Protein AF-A0A1A9QEV3-F1 (afdb_monomer_lite)

Radius of gyration: 28.91 Å; chains: 1; bounding box: 73×50×58 Å

Secondary structure (DSSP, 8-state):
-------------------SS--------S------------------EEGGGGS-TTEEE--SSSSTHHHHHHHHHHHHHHTSSS-GGGT-GGG--TTHHHHTT-SSPPHHHHHHHHHHHHSEES-TT-HHHHHHHHHSEEE-

pLDDT: mean 75.65, std 21.83, range [35.12, 95.44]

Organism: NCBI:txid432608

Foldseek 3Di:
DDDDDDDDDDPDDDDDDDDDDDDDDPDDDDDPDDDDPDDDDDPPQQPWDQLQVLLDDFKHFDDPPDPCQVVLLVLLLVVLVVCVPHAPVVVPVLRGDPCNVVQSVDSGRDPVLQVSLVVLRRDTDRDCPPVSSVSSSRRGIDGD

Structure (mmCIF, N/CA/C/O backbone):
data_AF-A0A1A9QEV3-F1
#
_entry.id   AF-A0A1A9QEV3-F1
#
loop_
_atom_site.group_PDB
_atom_site.id
_atom_site.type_symbol
_atom_site.label_atom_id
_atom_site.label_alt_id
_atom_site.label_comp_id
_atom_site.label_asym_id
_atom_site.label_entity_id
_atom_site.label_seq_id
_atom_site.pdbx_PDB_ins_code
_atom_site.Cartn_x
_atom_site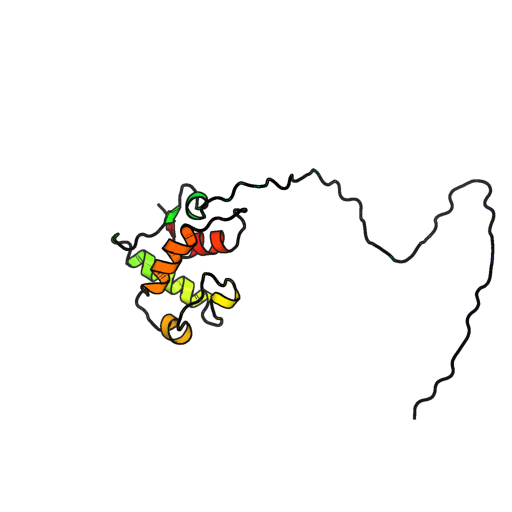.Cartn_y
_atom_site.Cartn_z
_atom_site.occupancy
_atom_site.B_iso_or_equiv
_atom_site.auth_seq_id
_atom_site.auth_comp_id
_atom_site.auth_asym_id
_atom_site.auth_atom_id
_atom_site.pdbx_PDB_model_num
ATOM 1 N N . MET A 1 1 ? 46.263 -36.577 15.066 1.00 36.97 1 MET A N 1
ATOM 2 C CA . MET A 1 1 ? 47.667 -36.406 14.640 1.00 36.97 1 MET A CA 1
ATOM 3 C C . MET A 1 1 ? 47.659 -36.172 13.143 1.00 36.97 1 MET A C 1
ATOM 5 O O . MET A 1 1 ? 47.162 -37.014 12.409 1.00 36.97 1 MET A O 1
ATOM 9 N N . VAL A 1 2 ? 48.062 -34.973 12.731 1.00 40.09 2 VAL A N 1
ATOM 10 C CA . VAL A 1 2 ? 48.101 -34.533 11.331 1.00 40.09 2 VAL A CA 1
ATOM 11 C C . VAL A 1 2 ? 49.323 -35.162 10.673 1.00 40.09 2 VAL A C 1
ATOM 13 O O . VAL A 1 2 ? 50.414 -35.064 11.225 1.00 40.09 2 VAL A O 1
ATOM 16 N N . ASN A 1 3 ? 49.141 -35.786 9.511 1.00 37.59 3 ASN A N 1
ATOM 17 C CA . ASN A 1 3 ? 50.240 -36.265 8.684 1.00 37.59 3 ASN A CA 1
ATOM 18 C C . ASN A 1 3 ? 50.084 -35.670 7.280 1.00 37.59 3 ASN A C 1
ATOM 20 O O . ASN A 1 3 ? 49.097 -35.936 6.598 1.00 37.59 3 ASN A O 1
ATOM 24 N N . ILE A 1 4 ? 51.040 -34.836 6.881 1.00 47.75 4 ILE A N 1
ATOM 25 C CA . ILE A 1 4 ? 51.219 -34.348 5.509 1.00 47.75 4 ILE A CA 1
ATOM 26 C C . ILE A 1 4 ? 52.476 -35.042 4.979 1.00 47.75 4 ILE A C 1
ATOM 28 O O . ILE A 1 4 ? 53.462 -35.138 5.712 1.00 47.75 4 ILE A O 1
ATOM 32 N N . PRO A 1 5 ? 52.504 -35.436 3.699 1.00 49.75 5 PRO A N 1
ATOM 33 C CA . PRO A 1 5 ? 53.653 -35.016 2.910 1.00 49.75 5 PRO A CA 1
ATOM 34 C C . PRO A 1 5 ? 53.258 -34.431 1.555 1.00 49.75 5 PRO A C 1
ATOM 36 O O . PRO A 1 5 ? 52.276 -34.798 0.916 1.00 49.75 5 PRO A O 1
ATOM 39 N N . ALA A 1 6 ? 54.068 -33.458 1.164 1.00 46.12 6 ALA A N 1
ATOM 40 C CA . ALA A 1 6 ? 53.924 -32.615 -0.000 1.00 46.12 6 ALA A CA 1
ATOM 41 C C . ALA A 1 6 ? 54.501 -33.253 -1.281 1.00 46.12 6 ALA A C 1
ATOM 43 O O . ALA A 1 6 ? 55.306 -34.177 -1.211 1.00 46.12 6 ALA A O 1
ATOM 44 N N . LYS A 1 7 ? 54.211 -32.572 -2.402 1.00 39.94 7 LYS A N 1
ATOM 45 C CA . LYS A 1 7 ? 54.987 -32.470 -3.658 1.00 39.94 7 LYS A CA 1
ATOM 46 C C . LYS A 1 7 ? 54.864 -33.611 -4.677 1.00 39.94 7 LYS A C 1
ATOM 48 O O . LYS A 1 7 ? 55.398 -34.689 -4.479 1.00 39.94 7 LYS A O 1
ATOM 53 N N . ALA A 1 8 ? 54.367 -33.254 -5.865 1.00 44.50 8 ALA A N 1
ATOM 54 C CA . ALA A 1 8 ? 55.191 -33.254 -7.079 1.00 44.50 8 ALA A CA 1
ATOM 55 C C . ALA A 1 8 ? 54.532 -32.409 -8.188 1.00 44.50 8 ALA A C 1
ATOM 57 O O . ALA A 1 8 ? 53.448 -32.720 -8.672 1.00 44.50 8 ALA A O 1
ATOM 58 N N . LEU A 1 9 ? 55.212 -31.326 -8.574 1.00 52.66 9 LEU A N 1
ATOM 59 C CA . LEU A 1 9 ? 55.048 -30.644 -9.856 1.00 52.66 9 LEU A CA 1
ATOM 60 C C . LEU A 1 9 ? 55.726 -31.504 -10.929 1.00 52.66 9 LEU A C 1
ATOM 62 O O . LEU A 1 9 ? 56.902 -31.829 -10.783 1.00 52.66 9 LEU A O 1
ATOM 66 N N . ALA A 1 10 ? 55.026 -31.796 -12.020 1.00 48.19 10 ALA A N 1
ATOM 67 C CA . ALA A 1 10 ? 55.640 -32.260 -13.257 1.00 48.19 10 ALA A CA 1
ATOM 68 C C . ALA A 1 10 ? 55.101 -31.403 -14.406 1.00 48.19 10 ALA A C 1
ATOM 70 O O . ALA A 1 10 ? 54.002 -31.617 -14.908 1.00 48.19 10 ALA A O 1
ATOM 71 N N . ILE A 1 11 ? 55.880 -30.390 -14.787 1.00 52.47 11 ILE A N 1
ATOM 72 C CA . ILE A 1 11 ? 55.700 -29.649 -16.036 1.00 52.47 11 ILE A CA 1
ATOM 73 C C . ILE A 1 11 ? 56.394 -30.495 -17.107 1.00 52.47 11 ILE A C 1
ATOM 75 O O . ILE A 1 11 ? 57.599 -30.383 -17.317 1.00 52.47 11 ILE A O 1
ATOM 79 N N . GLY A 1 12 ? 55.648 -31.423 -17.703 1.00 42.62 12 GLY A N 1
ATOM 80 C CA . GLY A 1 12 ? 56.095 -32.219 -18.842 1.00 42.62 12 GLY A CA 1
ATOM 81 C C . GLY A 1 12 ? 55.730 -31.505 -20.137 1.00 42.62 12 GLY A C 1
ATOM 82 O O . GLY A 1 12 ? 54.554 -31.405 -20.476 1.00 42.62 12 GLY A O 1
ATOM 83 N N . GLY A 1 13 ? 56.734 -30.976 -20.835 1.00 44.81 13 GLY A N 1
ATOM 84 C CA . GLY A 1 13 ? 56.576 -30.384 -22.158 1.00 44.81 13 GLY A CA 1
ATOM 85 C C . GLY A 1 13 ? 56.309 -31.444 -23.228 1.00 44.81 13 GLY A C 1
ATOM 86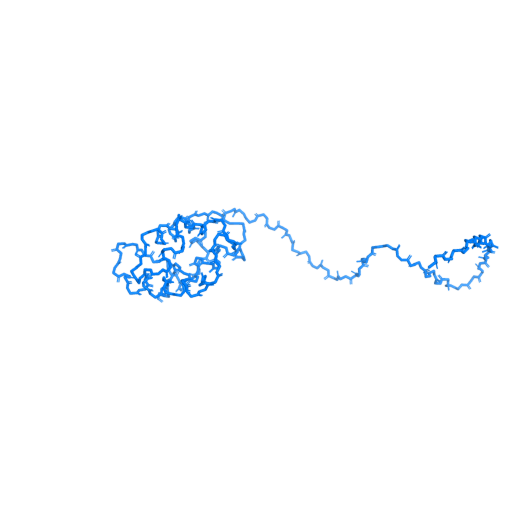 O O . GLY A 1 13 ? 56.971 -32.477 -23.272 1.00 44.81 13 GLY A O 1
ATOM 87 N N . GLY A 1 14 ? 55.365 -31.151 -24.118 1.00 38.56 14 GLY A N 1
ATOM 88 C CA . GLY A 1 14 ? 55.135 -31.880 -25.359 1.00 38.56 14 GLY A CA 1
ATOM 89 C C . GLY A 1 14 ? 54.541 -30.923 -26.384 1.00 38.56 14 GLY A C 1
ATOM 90 O O . GLY A 1 14 ? 53.374 -30.558 -26.288 1.00 38.56 14 GLY A O 1
ATOM 91 N N . VAL A 1 15 ? 55.357 -30.465 -27.333 1.00 47.59 15 VAL A N 1
ATOM 92 C CA . VAL A 1 15 ? 54.889 -29.680 -28.481 1.00 47.59 15 VAL A CA 1
ATOM 93 C C . VAL A 1 15 ? 54.444 -30.680 -29.544 1.00 47.59 15 VAL A C 1
ATOM 95 O O . VAL A 1 15 ? 55.277 -31.389 -30.101 1.00 47.59 15 VAL A O 1
ATOM 98 N N . ALA A 1 16 ? 53.141 -30.766 -29.806 1.00 54.31 16 ALA A N 1
ATOM 99 C CA . ALA A 1 16 ? 52.602 -31.543 -30.917 1.00 54.31 16 ALA A CA 1
ATOM 100 C C . ALA A 1 16 ? 52.375 -30.610 -32.115 1.00 54.31 16 ALA A C 1
ATOM 102 O O . ALA A 1 16 ? 51.549 -29.700 -32.056 1.00 54.31 16 ALA A O 1
ATOM 103 N N . THR A 1 17 ? 53.123 -30.813 -33.198 1.00 51.06 17 THR A N 1
ATOM 104 C CA . THR A 1 17 ? 52.855 -30.193 -34.499 1.00 51.06 17 THR A CA 1
ATOM 105 C C . THR A 1 17 ? 51.740 -30.976 -35.192 1.00 51.06 17 THR A C 1
ATOM 107 O O . THR A 1 17 ? 51.852 -32.187 -35.368 1.00 51.06 17 THR A O 1
ATOM 110 N N . VAL A 1 18 ? 50.653 -30.307 -35.588 1.00 46.84 18 VAL A N 1
ATOM 111 C CA . VAL A 1 18 ? 49.587 -30.946 -36.376 1.00 46.84 18 VAL A CA 1
ATOM 112 C C . VAL A 1 18 ? 49.643 -30.489 -37.827 1.00 46.84 18 VAL A C 1
ATOM 114 O O . VAL A 1 18 ? 49.520 -29.306 -38.140 1.00 46.84 18 VAL A O 1
ATOM 117 N N . ALA A 1 19 ? 49.837 -31.453 -38.722 1.00 45.25 19 ALA A N 1
ATOM 118 C CA . ALA A 1 19 ? 49.556 -31.318 -40.139 1.00 45.25 19 ALA A CA 1
ATOM 119 C C . ALA A 1 19 ? 48.109 -31.774 -40.367 1.00 45.25 19 ALA A C 1
ATOM 121 O O . ALA A 1 19 ? 47.793 -32.922 -40.087 1.00 45.25 19 ALA A O 1
ATOM 122 N N . GLY A 1 20 ? 47.256 -30.876 -40.868 1.00 39.50 20 GLY A N 1
ATOM 123 C CA . GLY A 1 20 ? 45.955 -31.203 -41.461 1.00 39.50 20 GLY A CA 1
ATOM 124 C C . GLY A 1 20 ? 44.883 -31.758 -40.510 1.00 39.50 20 GLY A C 1
ATOM 125 O O . GLY A 1 20 ? 44.919 -32.914 -40.115 1.00 39.50 20 GLY A O 1
ATOM 126 N N . GLY A 1 21 ? 43.846 -30.956 -40.252 1.00 37.72 21 GLY A N 1
ATOM 127 C CA . GLY A 1 21 ? 42.581 -31.429 -39.676 1.00 37.72 21 GLY A CA 1
ATOM 128 C C . GLY A 1 21 ? 42.430 -31.191 -38.172 1.00 37.72 21 GLY A C 1
ATOM 129 O O . GLY A 1 21 ? 42.860 -31.995 -37.360 1.00 37.72 21 GLY A O 1
ATOM 130 N N . GLY A 1 22 ? 41.776 -30.074 -37.834 1.00 41.00 22 GLY A N 1
ATOM 131 C CA . GLY A 1 22 ? 41.026 -29.816 -36.596 1.00 41.00 22 GLY A CA 1
ATOM 132 C C . GLY A 1 22 ? 41.592 -30.329 -35.268 1.00 41.00 22 GLY A C 1
ATOM 133 O O . GLY A 1 22 ? 41.223 -31.403 -34.808 1.00 41.00 22 GLY A O 1
ATOM 134 N N . ILE A 1 23 ? 42.358 -29.488 -34.571 1.00 40.66 23 ILE A N 1
ATOM 135 C CA . ILE A 1 23 ? 42.642 -29.659 -33.141 1.00 40.66 23 ILE A CA 1
ATOM 136 C C . ILE A 1 23 ? 41.564 -28.970 -32.295 1.00 40.66 23 ILE A C 1
ATOM 138 O O . ILE A 1 23 ? 41.438 -27.747 -32.295 1.00 40.66 23 ILE A O 1
ATOM 142 N N . THR A 1 24 ? 40.786 -29.754 -31.549 1.00 38.59 24 THR A N 1
ATOM 143 C CA . THR A 1 24 ? 39.959 -29.257 -30.442 1.00 38.59 24 THR A CA 1
ATOM 144 C C . THR A 1 24 ? 40.848 -29.012 -29.226 1.00 38.59 24 THR A C 1
ATOM 146 O O . THR A 1 24 ? 41.286 -29.963 -28.579 1.00 38.59 24 THR A O 1
ATOM 149 N N . TYR A 1 25 ? 41.098 -27.750 -28.880 1.00 41.97 25 TYR A N 1
ATOM 150 C CA . TYR A 1 25 ? 41.625 -27.412 -27.559 1.00 41.97 25 TYR A CA 1
ATOM 151 C C . TYR A 1 25 ? 40.475 -27.394 -26.547 1.00 41.97 25 TYR A C 1
ATOM 153 O O . TYR A 1 25 ? 39.607 -26.525 -26.597 1.00 41.97 25 TYR A O 1
ATOM 161 N N . LEU A 1 26 ? 40.483 -28.341 -25.606 1.00 47.94 26 LEU A N 1
ATOM 162 C CA . LEU A 1 26 ? 39.735 -28.218 -24.355 1.00 47.94 26 LEU A CA 1
ATOM 163 C C . LEU A 1 26 ? 40.502 -27.260 -23.436 1.00 47.94 26 LEU A C 1
ATOM 165 O O . LEU A 1 26 ? 41.434 -27.664 -22.744 1.00 47.94 26 LEU A O 1
ATOM 169 N N . VAL A 1 27 ? 40.111 -25.984 -23.438 1.00 42.38 27 VAL A N 1
ATOM 170 C CA . VAL A 1 27 ? 40.502 -25.025 -22.396 1.00 42.38 27 VAL A CA 1
ATOM 171 C C . VAL A 1 27 ? 39.410 -25.017 -21.332 1.00 42.38 27 VAL A C 1
ATOM 173 O O . VAL A 1 27 ? 38.273 -24.625 -21.586 1.00 42.38 27 VAL A O 1
ATOM 176 N N . ILE A 1 28 ? 39.769 -25.479 -20.136 1.00 47.09 28 ILE A N 1
ATOM 177 C CA . ILE A 1 28 ? 38.935 -25.437 -18.936 1.00 47.09 28 ILE A CA 1
ATOM 178 C C . ILE A 1 28 ? 39.184 -24.099 -18.221 1.00 47.09 28 ILE A C 1
ATOM 180 O O . ILE A 1 28 ? 40.327 -23.736 -17.952 1.00 47.09 28 ILE A O 1
ATOM 184 N N . SER A 1 29 ? 38.082 -23.423 -17.882 1.00 46.34 29 SER A N 1
ATOM 185 C CA . SER A 1 29 ? 37.939 -22.311 -16.926 1.00 46.34 29 SER A CA 1
ATOM 186 C C . SER A 1 29 ? 38.591 -20.962 -17.253 1.00 46.34 29 SER A C 1
ATOM 188 O O . SER A 1 29 ? 39.668 -20.629 -16.768 1.00 46.34 29 SER A O 1
ATOM 190 N N . ASN A 1 30 ? 37.825 -20.096 -17.920 1.00 49.00 30 ASN A N 1
ATOM 191 C CA . ASN A 1 30 ? 37.314 -18.862 -17.306 1.00 49.00 30 ASN A CA 1
ATOM 192 C C . ASN A 1 30 ? 36.296 -18.185 -18.240 1.00 49.00 30 ASN A C 1
ATOM 194 O O . ASN A 1 30 ? 36.575 -18.016 -19.420 1.00 49.00 30 ASN A O 1
ATOM 198 N N . LYS A 1 31 ? 35.175 -17.725 -17.662 1.00 41.41 31 LYS A N 1
ATOM 199 C CA . LYS A 1 31 ? 34.069 -16.960 -18.283 1.00 41.41 31 LYS A CA 1
ATOM 200 C C . LYS A 1 31 ? 33.139 -17.780 -19.187 1.00 41.41 31 LYS A C 1
ATOM 202 O O . LYS A 1 31 ? 33.460 -18.172 -20.299 1.00 41.41 31 LYS A O 1
ATOM 207 N N . GLN A 1 32 ? 31.943 -18.018 -18.666 1.00 35.12 32 GLN A N 1
ATOM 208 C CA . GLN A 1 32 ? 30.839 -18.659 -19.362 1.00 35.12 32 GLN A CA 1
ATOM 209 C C . GLN A 1 32 ? 30.113 -17.610 -20.222 1.00 35.12 32 GLN A C 1
ATOM 211 O O . GLN A 1 32 ? 29.067 -17.107 -19.831 1.00 35.12 32 GLN A O 1
ATOM 216 N N . ASP A 1 33 ? 30.670 -17.271 -21.386 1.00 38.50 33 ASP A N 1
ATOM 217 C CA . ASP A 1 33 ? 29.920 -16.598 -22.452 1.00 38.50 33 ASP A CA 1
ATOM 218 C C . ASP A 1 33 ? 29.317 -17.674 -23.365 1.00 38.50 33 ASP A C 1
ATOM 220 O O . ASP A 1 33 ? 30.001 -18.317 -24.159 1.00 38.50 33 ASP A O 1
ATOM 224 N N . THR A 1 34 ? 28.015 -17.914 -23.204 1.00 35.69 34 THR A N 1
ATOM 225 C CA . THR A 1 34 ? 27.220 -18.798 -24.076 1.00 35.69 34 THR A CA 1
ATOM 226 C C . THR A 1 34 ? 26.518 -17.932 -25.133 1.00 35.69 34 THR A C 1
ATOM 228 O O . THR A 1 34 ? 25.979 -16.880 -24.778 1.00 35.69 34 THR A O 1
ATOM 231 N N . PRO A 1 35 ? 26.467 -18.331 -26.419 1.00 45.38 35 PRO A N 1
ATOM 232 C CA . PRO A 1 35 ? 25.915 -17.505 -27.487 1.00 45.38 35 PRO A CA 1
ATOM 233 C C . PRO A 1 35 ? 24.386 -17.517 -27.423 1.00 45.38 35 PRO A C 1
ATOM 235 O O . PRO A 1 35 ? 23.731 -18.450 -27.883 1.00 45.38 35 PRO A O 1
ATOM 238 N N . THR A 1 36 ? 23.799 -16.463 -26.861 1.00 37.84 36 THR A N 1
ATOM 239 C CA . THR A 1 36 ? 22.356 -16.222 -26.954 1.00 37.84 36 THR A CA 1
ATOM 240 C C . THR A 1 36 ? 22.121 -15.091 -27.939 1.00 37.84 36 THR A C 1
ATOM 242 O O . THR A 1 36 ? 22.655 -13.997 -27.791 1.00 37.84 36 THR A O 1
ATOM 245 N N . LYS A 1 37 ? 21.307 -15.373 -28.951 1.00 51.47 37 LYS A N 1
ATOM 246 C CA . LYS A 1 37 ? 20.750 -14.437 -29.926 1.00 51.47 37 LYS A CA 1
ATOM 247 C C . LYS A 1 37 ? 20.031 -13.287 -29.196 1.00 51.47 37 LYS A C 1
ATOM 249 O O . LYS A 1 37 ? 18.832 -13.372 -28.955 1.00 51.47 37 LYS A O 1
ATOM 254 N N . GLN A 1 38 ? 20.748 -12.239 -28.797 1.00 42.16 38 GLN A N 1
ATOM 255 C CA . GLN A 1 38 ? 20.161 -11.085 -28.115 1.00 42.16 38 GLN A CA 1
ATOM 256 C C . GLN A 1 38 ? 19.890 -9.972 -29.120 1.00 42.16 38 GLN A C 1
ATOM 258 O O . GLN A 1 38 ? 20.742 -9.163 -29.474 1.00 42.16 38 GLN A O 1
ATOM 263 N N . ILE A 1 39 ? 18.642 -9.972 -29.574 1.00 49.50 39 ILE A N 1
ATOM 264 C CA . ILE A 1 39 ? 17.922 -8.773 -29.984 1.00 49.50 39 ILE A CA 1
ATOM 265 C C . ILE A 1 39 ? 18.098 -7.756 -28.847 1.00 49.50 39 ILE A C 1
ATOM 267 O O . ILE A 1 39 ? 17.811 -8.068 -27.693 1.00 49.50 39 ILE A O 1
ATOM 271 N N . THR A 1 40 ? 18.610 -6.570 -29.152 1.00 51.06 40 THR A N 1
ATOM 272 C CA . THR A 1 40 ? 18.766 -5.468 -28.198 1.00 51.06 40 THR A CA 1
ATOM 273 C C . THR A 1 40 ? 17.462 -5.200 -27.441 1.00 51.06 40 THR A C 1
ATOM 275 O O . THR A 1 40 ? 16.431 -4.975 -28.076 1.00 51.06 40 THR A O 1
ATOM 278 N N . PRO A 1 41 ? 17.494 -5.009 -26.114 1.00 45.91 41 PRO A N 1
ATOM 279 C CA . PRO A 1 41 ? 16.715 -3.957 -25.520 1.00 45.91 41 PRO A CA 1
ATOM 280 C C . PRO A 1 41 ? 17.699 -2.831 -25.261 1.00 45.91 41 PRO A C 1
ATOM 282 O O . PRO A 1 41 ? 18.522 -2.865 -24.351 1.00 45.91 41 PRO A O 1
ATOM 285 N N . ILE A 1 42 ? 17.607 -1.826 -26.124 1.00 48.59 42 ILE A N 1
ATOM 286 C CA . ILE A 1 42 ? 17.941 -0.446 -25.801 1.00 48.59 42 ILE A CA 1
ATOM 287 C C . ILE A 1 42 ? 17.603 -0.270 -24.319 1.00 48.59 42 ILE A C 1
ATOM 289 O O . ILE A 1 42 ? 16.444 -0.477 -23.940 1.00 48.59 42 ILE A O 1
ATOM 293 N N . THR A 1 43 ? 18.574 0.094 -23.485 1.00 46.22 43 THR A N 1
ATOM 294 C CA . THR A 1 43 ? 18.280 0.796 -22.242 1.00 46.22 43 THR A CA 1
ATOM 295 C C . THR A 1 43 ? 17.542 2.046 -22.701 1.00 46.22 43 THR A C 1
ATOM 297 O O . THR A 1 43 ? 18.149 3.075 -22.990 1.00 46.22 43 THR A O 1
ATOM 300 N N . LYS A 1 44 ? 16.224 1.948 -22.925 1.00 50.03 44 LYS A N 1
ATOM 301 C CA . LYS A 1 44 ? 15.389 3.126 -23.007 1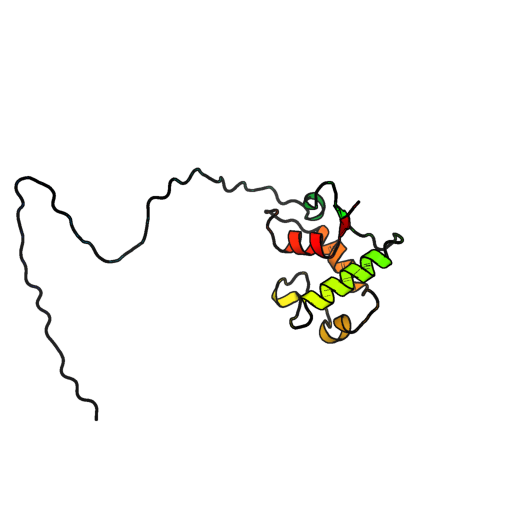.00 50.03 44 LYS A CA 1
ATOM 302 C C . LYS A 1 44 ? 15.622 3.739 -21.647 1.00 50.03 44 LYS A C 1
ATOM 304 O O . LYS A 1 44 ? 15.124 3.236 -20.648 1.00 50.03 44 LYS A O 1
ATOM 309 N N . LEU A 1 45 ? 16.431 4.788 -21.633 1.00 49.50 45 LEU A N 1
ATOM 310 C CA . LEU A 1 45 ? 16.416 5.793 -20.601 1.00 49.50 45 LEU A CA 1
ATOM 311 C C . LEU A 1 45 ? 15.003 6.378 -20.663 1.00 49.50 45 LEU A C 1
ATOM 313 O O . LEU A 1 45 ? 14.721 7.361 -21.349 1.00 49.50 45 LEU A O 1
ATOM 317 N N . THR A 1 46 ? 14.054 5.650 -20.085 1.00 58.31 46 THR A N 1
ATOM 318 C CA . THR A 1 46 ? 12.668 6.044 -19.977 1.00 58.31 46 THR A CA 1
ATOM 319 C C . THR A 1 46 ? 12.688 7.168 -18.973 1.00 58.31 46 THR A C 1
ATOM 321 O O . THR A 1 46 ? 12.759 6.940 -17.771 1.00 58.31 46 THR A O 1
ATOM 324 N N . LYS A 1 47 ? 12.698 8.395 -19.508 1.00 75.31 47 LYS A N 1
ATOM 325 C CA . LYS A 1 47 ? 12.457 9.644 -18.786 1.00 75.31 47 LYS A CA 1
ATOM 326 C C . LYS A 1 47 ? 11.583 9.357 -17.572 1.00 75.31 47 LYS A C 1
ATOM 328 O O . LYS A 1 47 ? 10.472 8.860 -17.759 1.00 75.31 47 LYS A O 1
ATOM 333 N N . ALA A 1 48 ? 12.107 9.636 -16.382 1.00 83.50 48 ALA A N 1
ATOM 334 C CA . ALA A 1 48 ? 11.455 9.289 -15.133 1.00 83.50 48 ALA A CA 1
ATOM 335 C C . ALA A 1 48 ? 9.984 9.750 -15.156 1.00 83.50 48 ALA A C 1
ATOM 337 O O . ALA A 1 48 ? 9.684 10.897 -15.507 1.00 83.50 48 ALA A O 1
ATOM 338 N N . LYS A 1 49 ? 9.060 8.829 -14.869 1.00 88.31 49 LYS A N 1
ATOM 339 C CA . LYS A 1 49 ? 7.610 9.072 -14.873 1.00 88.31 49 LYS A CA 1
ATOM 340 C C . LYS A 1 49 ? 7.073 8.933 -13.464 1.00 88.31 49 LYS A C 1
ATOM 342 O O . LYS A 1 49 ? 7.498 8.047 -12.730 1.00 88.31 49 LYS A O 1
ATOM 347 N N . LYS A 1 50 ? 6.070 9.739 -13.121 1.00 92.19 50 LYS A N 1
ATOM 348 C CA . LYS A 1 50 ? 5.345 9.568 -11.861 1.00 92.19 50 LYS A CA 1
ATOM 349 C C . LYS A 1 50 ? 4.644 8.212 -11.822 1.00 92.19 50 LYS A C 1
ATOM 351 O O . LYS A 1 50 ? 3.999 7.836 -12.805 1.00 92.19 50 LYS A O 1
ATOM 356 N N . ILE A 1 51 ? 4.688 7.529 -10.679 1.00 91.56 51 ILE A N 1
ATOM 357 C CA . ILE A 1 51 ? 4.019 6.230 -10.495 1.00 91.56 51 ILE A CA 1
ATOM 358 C C . ILE A 1 51 ? 2.520 6.323 -10.802 1.00 91.56 51 ILE A C 1
ATOM 360 O O . ILE A 1 51 ? 1.969 5.437 -11.456 1.00 91.56 51 ILE A O 1
ATOM 364 N N . LYS A 1 52 ? 1.856 7.420 -10.416 1.00 91.50 52 LYS A N 1
ATOM 365 C CA . LYS A 1 52 ? 0.429 7.638 -10.708 1.00 91.50 52 LYS A CA 1
ATOM 366 C C . LYS A 1 52 ? 0.081 7.610 -12.200 1.00 91.50 52 LYS A C 1
ATOM 368 O O . LYS A 1 52 ? -1.026 7.221 -12.559 1.00 91.50 52 LYS A O 1
ATOM 373 N N . SER A 1 53 ? 1.030 7.944 -13.073 1.00 89.81 53 SER A N 1
ATOM 374 C CA . SER A 1 53 ? 0.854 7.871 -14.528 1.00 89.81 53 SER A CA 1
ATOM 375 C C . SER A 1 53 ? 0.976 6.444 -15.083 1.00 89.81 53 SER A C 1
ATOM 377 O O . SER A 1 53 ? 0.720 6.228 -16.264 1.00 89.81 53 SER A O 1
ATOM 379 N N . LEU A 1 54 ? 1.373 5.470 -14.256 1.00 90.19 54 LEU A N 1
ATOM 380 C CA . LEU A 1 54 ? 1.633 4.076 -14.639 1.00 90.19 54 LEU A CA 1
ATOM 381 C C . LEU A 1 54 ? 0.566 3.091 -14.130 1.00 90.19 54 LEU A C 1
ATOM 383 O O . LEU A 1 54 ? 0.719 1.880 -14.298 1.00 90.19 54 LEU A O 1
ATOM 387 N N . LEU A 1 55 ? -0.509 3.576 -13.499 1.00 88.00 55 LEU A N 1
ATOM 388 C CA . LEU A 1 55 ? -1.522 2.737 -12.841 1.00 88.00 55 LEU A CA 1
ATOM 389 C C . LEU A 1 55 ? -2.415 1.956 -13.819 1.00 88.00 55 LEU A C 1
ATOM 391 O O . LEU A 1 55 ? -2.959 0.918 -13.446 1.00 88.00 55 LEU A O 1
ATOM 395 N N . GLY A 1 56 ? -2.469 2.378 -15.084 1.00 82.88 56 GLY A N 1
ATOM 396 C CA . GLY A 1 56 ? -3.299 1.773 -16.127 1.00 82.88 56 GLY A CA 1
ATOM 397 C C . GLY A 1 56 ? -4.718 2.349 -16.157 1.00 82.88 56 GLY A C 1
ATOM 398 O O . GLY A 1 56 ? -5.182 2.941 -15.190 1.00 82.88 56 GLY A O 1
ATOM 399 N N . ALA A 1 57 ? -5.419 2.179 -17.280 1.00 84.12 57 ALA A N 1
ATOM 400 C CA . ALA A 1 57 ? -6.687 2.871 -17.547 1.00 84.12 57 ALA A CA 1
ATOM 401 C C . ALA A 1 57 ? -7.868 2.449 -16.650 1.00 84.12 57 ALA A C 1
ATOM 403 O O . ALA A 1 57 ? -8.843 3.181 -16.560 1.00 84.12 57 ALA A O 1
ATOM 404 N N . ARG A 1 58 ? -7.800 1.275 -16.006 1.00 86.44 58 ARG A N 1
ATOM 405 C CA . ARG A 1 58 ? -8.882 0.738 -15.157 1.00 86.44 58 ARG A CA 1
ATOM 406 C C . ARG A 1 58 ? -8.659 0.947 -13.663 1.00 86.44 58 ARG A C 1
ATOM 408 O O . ARG A 1 58 ? -9.480 0.510 -12.869 1.00 86.44 58 ARG A O 1
ATOM 415 N N . LYS A 1 59 ? -7.536 1.549 -13.266 1.00 90.56 59 LYS A N 1
ATOM 416 C CA . LYS A 1 59 ? -7.192 1.748 -11.858 1.00 90.56 59 LYS A CA 1
ATOM 417 C C . LYS A 1 59 ? -7.036 3.226 -11.570 1.00 90.56 59 LYS A C 1
ATOM 419 O O . LYS A 1 59 ? -6.300 3.924 -12.263 1.00 90.56 59 LYS A O 1
ATOM 424 N N . ARG A 1 60 ? -7.671 3.687 -10.495 1.00 91.62 60 ARG A N 1
ATOM 425 C CA . ARG A 1 60 ? -7.486 5.044 -9.970 1.00 91.62 60 ARG A CA 1
ATOM 426 C C . ARG A 1 60 ? -6.913 5.005 -8.565 1.00 91.62 60 ARG A C 1
ATOM 428 O O . ARG A 1 60 ? -7.207 4.086 -7.803 1.00 91.62 60 ARG A O 1
ATOM 435 N N . LEU A 1 61 ? -6.145 6.029 -8.200 1.00 93.00 61 LEU A N 1
ATOM 436 C CA . LEU A 1 61 ? -5.745 6.230 -6.808 1.00 93.00 61 LEU A CA 1
ATOM 437 C C . LEU A 1 61 ? -6.972 6.480 -5.930 1.00 93.00 61 LEU A C 1
ATOM 439 O O . LEU A 1 61 ? -7.909 7.187 -6.324 1.00 93.00 61 LEU A O 1
ATOM 443 N N . LEU A 1 62 ? -6.931 5.914 -4.730 1.00 92.94 62 LEU A N 1
ATOM 444 C CA . LEU A 1 62 ? -7.839 6.274 -3.653 1.00 92.94 62 LEU A CA 1
ATOM 445 C C . LEU A 1 62 ? -7.535 7.703 -3.203 1.00 92.94 62 LEU A C 1
ATOM 447 O O . LEU A 1 62 ? -6.368 8.091 -3.105 1.00 92.94 62 LEU A O 1
ATOM 451 N N . ARG A 1 63 ? -8.573 8.498 -2.934 1.00 87.81 63 ARG A N 1
ATOM 452 C CA . ARG A 1 63 ? -8.398 9.857 -2.401 1.00 87.81 63 ARG A CA 1
ATOM 453 C C . ARG A 1 63 ? -8.786 9.868 -0.927 1.00 87.81 63 ARG A C 1
ATOM 455 O O . ARG A 1 63 ? -9.657 9.114 -0.499 1.00 87.81 63 ARG A O 1
ATOM 462 N N . LYS A 1 64 ? -8.116 10.706 -0.139 1.00 81.19 64 LYS A N 1
ATOM 463 C CA . LYS A 1 64 ? -8.410 10.863 1.293 1.00 81.19 64 LYS A CA 1
ATOM 464 C C . LYS A 1 64 ? -9.796 11.457 1.546 1.00 81.19 64 LYS A C 1
ATOM 466 O O . LYS A 1 64 ? -10.478 11.032 2.463 1.00 81.19 64 LYS A O 1
ATOM 471 N N . GLU A 1 65 ? -10.202 12.409 0.710 1.00 75.56 65 GLU A N 1
ATOM 472 C CA . GLU A 1 65 ? -11.435 13.191 0.898 1.00 75.56 65 GLU A CA 1
ATOM 473 C C . GLU A 1 65 ? -12.655 12.603 0.177 1.00 75.56 65 GLU A C 1
ATOM 475 O O . GLU A 1 65 ? -13.775 13.084 0.318 1.00 75.56 65 GLU A O 1
ATOM 480 N N . SER A 1 66 ? -12.458 11.554 -0.620 1.00 61.84 66 SER A N 1
ATOM 481 C CA . SER A 1 66 ? -13.566 10.806 -1.214 1.00 61.84 66 SER A CA 1
ATOM 482 C C . SER A 1 66 ? -14.153 9.836 -0.196 1.00 61.84 66 SER A C 1
ATOM 484 O O . SER A 1 66 ? -13.412 9.301 0.624 1.00 61.84 66 SER A O 1
ATOM 486 N N . GLY A 1 67 ? -15.439 9.494 -0.328 1.00 68.69 67 GLY A N 1
ATOM 487 C CA . GLY A 1 67 ? -16.115 8.407 0.407 1.00 68.69 67 GLY A CA 1
ATOM 488 C C . GLY A 1 67 ? -15.546 6.993 0.170 1.00 68.69 67 GLY A C 1
ATOM 489 O O . GLY A 1 67 ? -16.243 6.000 0.343 1.00 68.69 67 GLY A O 1
ATOM 490 N N . ASP A 1 68 ? -14.271 6.889 -0.204 1.00 81.94 68 ASP A N 1
ATOM 491 C CA . ASP A 1 68 ? -13.474 5.684 -0.413 1.00 81.94 68 ASP A CA 1
ATOM 492 C C . ASP A 1 68 ? -13.090 4.990 0.911 1.00 81.94 68 ASP A C 1
ATOM 494 O O . ASP A 1 68 ? -12.219 4.125 0.912 1.00 81.94 68 ASP A O 1
ATOM 498 N N . ASN A 1 69 ? -13.714 5.325 2.045 1.00 86.25 69 ASN A N 1
ATOM 499 C CA . ASN A 1 69 ? -13.373 4.776 3.366 1.00 86.25 69 ASN A CA 1
ATOM 500 C C . ASN A 1 69 ? -13.370 3.241 3.385 1.00 86.25 69 ASN A C 1
ATOM 502 O O . ASN A 1 69 ? -12.457 2.627 3.938 1.00 86.25 69 ASN A O 1
ATOM 506 N N . ASN A 1 70 ? -14.339 2.612 2.716 1.00 90.50 70 ASN A N 1
ATOM 507 C CA . ASN A 1 70 ? -14.398 1.153 2.608 1.00 90.50 70 ASN A CA 1
ATOM 508 C C . ASN A 1 70 ? -13.224 0.590 1.796 1.00 90.50 70 ASN A C 1
ATOM 510 O O . ASN A 1 70 ? -12.593 -0.381 2.215 1.00 90.50 70 ASN A O 1
ATOM 514 N N . ASN A 1 71 ? -12.883 1.236 0.678 1.00 92.62 71 ASN A N 1
ATOM 515 C CA . ASN A 1 71 ? -11.740 0.844 -0.143 1.00 92.62 71 ASN A CA 1
ATOM 516 C C . ASN A 1 71 ? -10.431 1.009 0.636 1.00 92.62 71 ASN A C 1
ATOM 518 O O . ASN A 1 71 ? -9.596 0.108 0.646 1.00 92.62 71 ASN A O 1
ATOM 522 N N . TRP A 1 72 ? -10.273 2.122 1.352 1.00 93.62 72 TRP A N 1
ATOM 523 C CA . TRP A 1 72 ? -9.133 2.355 2.230 1.00 93.62 72 TRP A CA 1
ATOM 524 C C . TRP A 1 72 ? -9.006 1.276 3.301 1.00 93.62 72 TRP A C 1
ATOM 526 O O . TRP A 1 72 ? -7.917 0.734 3.481 1.00 93.62 72 TRP A O 1
ATOM 536 N N . LYS A 1 73 ? -10.111 0.908 3.959 1.00 93.31 73 LYS A N 1
ATOM 537 C CA . LYS A 1 73 ? -10.125 -0.151 4.974 1.00 93.31 73 LYS A CA 1
ATOM 538 C C . LYS A 1 73 ? -9.721 -1.499 4.387 1.00 93.31 73 LYS A C 1
ATOM 540 O O . LYS A 1 73 ? -8.877 -2.188 4.954 1.00 93.31 73 LYS A O 1
ATOM 545 N N . GLN A 1 74 ? -10.245 -1.852 3.216 1.00 93.75 74 GLN A N 1
ATOM 546 C CA . GLN A 1 74 ? -9.876 -3.088 2.527 1.00 93.75 74 GLN A CA 1
ATOM 547 C C . GLN A 1 74 ? -8.386 -3.120 2.159 1.00 93.75 74 GLN A C 1
ATOM 549 O O . GLN A 1 74 ? -7.703 -4.127 2.385 1.00 93.75 74 GLN A O 1
ATOM 554 N N . ARG A 1 75 ? -7.861 -2.024 1.598 1.00 95.06 75 ARG A N 1
ATOM 555 C CA . ARG A 1 75 ? -6.446 -1.934 1.225 1.00 95.06 75 ARG A CA 1
ATOM 556 C C . ARG A 1 75 ? -5.530 -1.954 2.436 1.00 95.06 75 ARG A C 1
ATOM 558 O O . ARG A 1 75 ? -4.512 -2.640 2.395 1.00 95.06 75 ARG A O 1
ATOM 565 N N . TRP A 1 76 ? -5.916 -1.281 3.514 1.00 95.44 76 TRP A N 1
ATOM 566 C CA . TRP A 1 76 ? -5.184 -1.305 4.771 1.00 95.44 76 TRP A CA 1
ATOM 567 C C . TRP A 1 76 ? -5.109 -2.715 5.353 1.00 95.44 76 TRP A C 1
ATOM 569 O O . TRP A 1 76 ? -4.022 -3.193 5.661 1.00 95.44 76 TRP A O 1
ATOM 579 N N . THR A 1 77 ? -6.234 -3.430 5.415 1.00 95.31 77 THR A N 1
ATOM 580 C CA . THR A 1 77 ? -6.262 -4.832 5.856 1.00 95.31 77 THR A CA 1
ATOM 581 C C . THR A 1 77 ? -5.342 -5.709 5.011 1.00 95.31 77 THR A C 1
ATOM 583 O O . THR A 1 77 ? -4.540 -6.463 5.560 1.00 95.31 77 THR A O 1
ATOM 586 N N . SER A 1 78 ? -5.397 -5.565 3.685 1.00 94.94 78 SER A N 1
ATOM 587 C CA . SER A 1 78 ? -4.537 -6.328 2.769 1.00 94.94 78 SER A CA 1
ATOM 588 C C . SER A 1 78 ? -3.053 -6.012 2.987 1.00 94.94 78 SER A C 1
ATOM 590 O O . SER A 1 78 ? -2.215 -6.913 3.007 1.00 94.94 78 SER A O 1
ATOM 592 N N . PHE A 1 79 ? -2.724 -4.735 3.196 1.00 95.31 79 PHE A N 1
ATOM 593 C CA . PHE A 1 79 ? -1.367 -4.288 3.491 1.00 95.31 79 PHE A CA 1
ATOM 594 C C . PHE A 1 79 ? -0.862 -4.894 4.806 1.00 95.31 79 PHE A C 1
ATOM 596 O O . PHE A 1 79 ? 0.186 -5.534 4.834 1.00 95.31 79 PHE A O 1
ATOM 603 N N . LYS A 1 80 ? -1.643 -4.794 5.888 1.00 95.31 80 LYS A N 1
ATOM 604 C CA . LYS A 1 80 ? -1.305 -5.402 7.183 1.00 95.31 80 LYS A CA 1
ATOM 605 C C . LYS A 1 80 ? -1.051 -6.904 7.079 1.00 95.31 80 LYS A C 1
ATOM 607 O O . LYS A 1 80 ? -0.105 -7.398 7.681 1.00 95.31 80 LYS A O 1
ATOM 612 N N . GLN A 1 81 ? -1.860 -7.626 6.306 1.00 94.75 81 GLN A N 1
ATOM 613 C CA . GLN A 1 81 ? -1.683 -9.066 6.104 1.00 94.75 81 GLN A CA 1
ATOM 614 C C . GLN A 1 81 ? -0.363 -9.385 5.390 1.00 94.75 81 GLN A C 1
ATOM 616 O O . GLN A 1 81 ? 0.396 -10.234 5.864 1.00 94.75 81 GLN A O 1
ATOM 621 N N . ALA A 1 82 ? -0.051 -8.663 4.308 1.00 94.06 82 ALA A N 1
ATOM 622 C CA . ALA A 1 82 ? 1.181 -8.847 3.537 1.00 94.06 82 ALA A CA 1
ATOM 623 C C . ALA A 1 82 ? 2.463 -8.549 4.341 1.00 94.06 82 ALA A C 1
ATOM 625 O O . ALA A 1 82 ? 3.518 -9.128 4.068 1.00 94.06 82 ALA A O 1
ATOM 626 N N . TYR A 1 83 ? 2.366 -7.676 5.347 1.00 94.31 83 TYR A N 1
ATOM 627 C CA . TYR A 1 83 ? 3.470 -7.253 6.216 1.00 94.31 83 TYR A CA 1
ATOM 628 C C . TYR A 1 83 ? 3.250 -7.648 7.687 1.00 94.31 83 TYR A C 1
ATOM 630 O O . TYR A 1 83 ? 3.752 -7.015 8.615 1.00 94.31 83 TYR A O 1
ATOM 638 N N . SER A 1 84 ? 2.495 -8.719 7.928 1.00 93.00 84 SER A N 1
ATOM 639 C CA . SER A 1 84 ? 2.181 -9.184 9.286 1.00 93.00 84 SER A CA 1
ATOM 640 C C . SER A 1 84 ? 3.432 -9.644 10.048 1.00 93.00 84 SER A C 1
ATOM 642 O O . SER A 1 84 ? 3.589 -9.328 11.233 1.00 93.00 84 SER A O 1
ATOM 644 N N . ALA A 1 85 ? 4.343 -10.320 9.341 1.00 91.81 85 ALA A N 1
ATOM 645 C CA . ALA A 1 85 ? 5.563 -10.925 9.878 1.00 91.81 85 ALA A CA 1
ATOM 646 C C . ALA A 1 85 ? 6.849 -10.094 9.687 1.00 91.81 85 ALA A C 1
ATOM 648 O O . ALA A 1 85 ? 7.892 -10.497 10.190 1.00 91.81 85 ALA A O 1
ATOM 649 N N . LYS A 1 86 ? 6.802 -8.969 8.962 1.00 91.50 86 LYS A N 1
ATOM 650 C CA . LYS A 1 86 ? 7.984 -8.152 8.621 1.00 91.50 86 LYS A CA 1
ATOM 651 C C . LYS A 1 86 ? 7.644 -6.672 8.514 1.00 91.50 86 LYS A C 1
ATOM 653 O O . LYS A 1 86 ? 6.492 -6.336 8.237 1.00 91.50 86 LYS A O 1
ATOM 658 N N . ASP A 1 87 ? 8.621 -5.793 8.705 1.00 92.88 87 ASP A N 1
ATOM 659 C CA . ASP A 1 87 ? 8.405 -4.362 8.506 1.00 92.88 87 ASP A CA 1
ATOM 660 C C . ASP A 1 87 ? 8.343 -4.030 7.000 1.00 92.88 87 ASP A C 1
ATOM 662 O O . ASP A 1 87 ? 9.171 -4.514 6.222 1.00 92.88 87 ASP A O 1
ATOM 666 N N . PRO A 1 88 ? 7.383 -3.208 6.537 1.00 91.94 88 PRO A N 1
ATOM 667 C CA . PRO A 1 88 ? 7.318 -2.803 5.138 1.00 91.94 88 PRO A CA 1
ATOM 668 C C . PRO A 1 88 ? 8.599 -2.132 4.622 1.00 91.94 88 PRO A C 1
ATOM 670 O O . PRO A 1 88 ? 8.913 -2.253 3.433 1.00 91.94 88 PRO A O 1
ATOM 673 N N . SER A 1 89 ? 9.356 -1.467 5.503 1.00 90.88 89 SER A N 1
ATOM 674 C CA . SER A 1 89 ? 10.638 -0.838 5.169 1.00 90.88 89 SER A CA 1
ATOM 675 C C . SER A 1 89 ? 11.728 -1.815 4.748 1.00 90.88 89 SER A C 1
ATOM 677 O O . SER A 1 89 ? 12.597 -1.426 3.970 1.00 90.88 89 SER A O 1
ATOM 679 N N . GLU A 1 90 ? 11.657 -3.074 5.190 1.00 85.75 90 GLU A N 1
ATOM 680 C CA . GLU A 1 90 ? 12.608 -4.124 4.804 1.00 85.75 90 GLU A CA 1
ATOM 681 C C . GLU A 1 90 ? 12.496 -4.481 3.319 1.00 85.75 90 GLU A C 1
ATOM 683 O O . GLU A 1 90 ? 13.457 -4.947 2.713 1.00 85.75 90 GLU A O 1
ATOM 688 N N . ILE A 1 91 ? 11.323 -4.250 2.719 1.00 80.44 91 ILE A N 1
ATOM 689 C CA . ILE A 1 91 ? 11.109 -4.437 1.282 1.00 80.44 91 ILE A CA 1
ATOM 690 C C . ILE A 1 91 ? 11.375 -3.122 0.545 1.00 80.44 91 ILE A C 1
ATOM 692 O O . ILE A 1 91 ? 12.107 -3.108 -0.442 1.00 80.44 91 ILE A O 1
ATOM 696 N N . HIS A 1 92 ? 10.821 -2.008 1.041 1.00 81.69 92 HIS A N 1
ATOM 697 C CA . HIS A 1 92 ? 11.049 -0.678 0.475 1.00 81.69 92 HIS A CA 1
ATOM 698 C C . HIS A 1 92 ? 11.073 0.410 1.540 1.00 81.69 92 HIS A C 1
ATOM 700 O O . HIS A 1 92 ? 10.067 0.663 2.199 1.00 81.69 92 HIS A O 1
ATOM 706 N N . ALA A 1 93 ? 12.169 1.169 1.598 1.00 87.44 93 ALA A N 1
ATOM 707 C CA . ALA A 1 93 ? 12.338 2.270 2.545 1.00 87.44 93 ALA A CA 1
ATOM 708 C C . ALA A 1 93 ? 11.210 3.325 2.495 1.00 87.44 93 ALA A C 1
ATOM 710 O O . ALA A 1 93 ? 10.860 3.894 3.528 1.00 87.44 93 ALA A O 1
ATOM 711 N N . SER A 1 94 ? 10.582 3.548 1.331 1.00 87.44 94 SER A N 1
ATOM 712 C CA . SER A 1 94 ? 9.451 4.483 1.180 1.00 87.44 94 SER A CA 1
ATOM 713 C C . SER A 1 94 ? 8.195 4.063 1.962 1.00 87.44 94 SER A C 1
ATOM 715 O O . SER A 1 94 ? 7.308 4.878 2.229 1.00 87.44 94 SER A O 1
ATOM 717 N N . TRP A 1 95 ? 8.120 2.800 2.382 1.00 92.44 95 TRP A N 1
ATOM 718 C CA . TRP A 1 95 ? 7.036 2.253 3.194 1.00 92.44 95 TRP A CA 1
ATOM 719 C C . TRP A 1 95 ? 7.356 2.190 4.690 1.00 92.44 95 TRP A C 1
ATOM 721 O O . TRP A 1 95 ? 6.582 1.619 5.444 1.00 92.44 95 TRP A O 1
ATOM 731 N N . ARG A 1 96 ? 8.439 2.817 5.158 1.00 93.50 96 ARG A N 1
ATOM 732 C CA . ARG A 1 96 ? 8.791 2.847 6.584 1.00 93.50 96 ARG A CA 1
ATOM 733 C C . ARG A 1 96 ? 7.762 3.574 7.438 1.00 93.50 96 ARG A C 1
ATOM 735 O O . ARG A 1 96 ? 7.603 4.778 7.270 1.00 93.50 96 ARG A O 1
ATOM 742 N N . PHE A 1 97 ? 7.135 2.879 8.379 1.00 93.00 97 PHE A N 1
ATOM 743 C CA . PHE A 1 97 ? 6.253 3.498 9.370 1.00 93.00 97 PHE A CA 1
ATOM 744 C C . PHE A 1 97 ? 7.032 3.935 10.609 1.00 93.00 97 PHE A C 1
ATOM 746 O O . PHE A 1 97 ? 8.044 3.323 10.953 1.00 93.00 97 PHE A O 1
ATOM 753 N N . ASN A 1 98 ? 6.549 4.963 11.306 1.00 91.56 98 ASN A N 1
ATOM 754 C CA . ASN A 1 98 ? 7.162 5.397 12.567 1.00 91.56 98 ASN A CA 1
ATOM 755 C C . ASN A 1 98 ? 7.089 4.312 13.653 1.00 91.56 98 ASN A C 1
ATOM 757 O O . ASN A 1 98 ? 8.049 4.111 14.392 1.00 91.56 98 ASN A O 1
ATOM 761 N N . ASN A 1 99 ? 5.961 3.601 13.739 1.00 91.94 99 ASN A N 1
ATOM 762 C CA . ASN A 1 99 ? 5.768 2.490 14.670 1.00 91.94 99 ASN A CA 1
ATOM 763 C C . ASN A 1 99 ? 4.909 1.391 14.030 1.00 91.94 99 ASN A C 1
ATOM 765 O O . ASN A 1 99 ? 3.751 1.198 14.402 1.00 91.94 99 ASN A O 1
ATOM 769 N N . TRP A 1 100 ? 5.478 0.657 13.065 1.00 94.12 100 TRP A N 1
ATOM 770 C CA . TRP A 1 100 ? 4.759 -0.413 12.360 1.00 94.12 100 TRP A CA 1
ATOM 771 C C . TRP A 1 100 ? 4.136 -1.443 13.312 1.00 94.12 100 TRP A C 1
ATOM 773 O O . TRP A 1 100 ? 3.009 -1.887 13.091 1.00 94.12 100 TRP A O 1
ATOM 783 N N . GLY A 1 101 ? 4.847 -1.787 14.393 1.00 93.12 101 GLY A N 1
ATOM 784 C CA . GLY A 1 101 ? 4.398 -2.752 15.395 1.00 93.12 101 GLY A CA 1
ATOM 785 C C . GLY A 1 101 ? 3.058 -2.385 16.031 1.00 93.12 101 GLY A C 1
ATOM 786 O O . GLY A 1 101 ? 2.210 -3.261 16.177 1.00 93.12 101 GLY A O 1
ATOM 787 N N . ALA A 1 102 ? 2.842 -1.104 16.342 1.00 93.25 102 ALA A N 1
ATOM 788 C CA . ALA A 1 102 ? 1.556 -0.608 16.826 1.00 93.25 102 ALA A CA 1
ATOM 789 C C . ALA A 1 102 ? 0.569 -0.349 15.679 1.00 93.25 102 ALA A C 1
ATOM 791 O O . ALA A 1 102 ? -0.591 -0.746 15.768 1.00 93.25 102 ALA A O 1
ATOM 792 N N . SER A 1 103 ? 1.020 0.267 14.578 1.00 93.00 103 SER A N 1
ATOM 793 C CA . SER A 1 103 ? 0.154 0.621 13.449 1.00 93.00 103 SER A CA 1
ATOM 794 C C . SER A 1 103 ? -0.584 -0.596 12.898 1.00 93.00 103 SER A C 1
ATOM 796 O O . SER A 1 103 ? -1.792 -0.531 12.688 1.00 93.00 103 SER A O 1
ATOM 798 N N . LYS A 1 104 ? 0.097 -1.736 12.729 1.00 92.38 104 LYS A N 1
ATOM 799 C CA . LYS A 1 104 ? -0.509 -2.960 12.182 1.00 92.38 104 LYS A CA 1
ATOM 800 C C . LYS A 1 104 ? -1.576 -3.597 13.082 1.00 92.38 104 LYS A C 1
ATOM 802 O O . LYS A 1 104 ? -2.273 -4.502 12.634 1.00 92.38 104 LYS A O 1
ATOM 807 N N . LEU A 1 105 ? -1.710 -3.164 14.333 1.00 92.81 105 LEU A N 1
ATOM 808 C CA . LEU A 1 105 ? -2.744 -3.654 15.249 1.00 92.81 105 LEU A CA 1
ATOM 809 C C . LEU A 1 105 ? -4.031 -2.824 15.169 1.00 92.81 105 LEU A C 1
ATOM 811 O O . LEU A 1 105 ? -5.067 -3.263 15.653 1.00 92.81 105 LEU A O 1
ATOM 815 N N . LEU A 1 106 ? -3.982 -1.645 14.544 1.00 91.25 106 LEU A N 1
ATOM 816 C CA . LEU A 1 106 ? -5.126 -0.749 14.437 1.00 91.25 106 LEU A CA 1
ATOM 817 C C . LEU A 1 106 ? -6.034 -1.179 13.281 1.00 91.25 106 LEU A C 1
ATOM 819 O O . LEU A 1 106 ? -5.584 -1.360 12.142 1.00 91.25 106 LEU A O 1
ATOM 823 N N . ASP A 1 107 ? -7.321 -1.351 13.571 1.00 88.69 107 ASP A N 1
ATOM 824 C CA . ASP A 1 107 ? -8.338 -1.687 12.568 1.00 88.69 107 ASP A CA 1
ATOM 825 C C . ASP A 1 107 ? -8.679 -0.507 11.667 1.00 88.69 107 ASP A C 1
ATOM 827 O O . ASP A 1 107 ? -8.943 -0.689 10.473 1.00 88.69 107 ASP A O 1
ATOM 831 N N . ASP A 1 108 ? -8.605 0.696 12.226 1.00 90.19 108 ASP A N 1
ATOM 832 C CA . ASP A 1 108 ? -8.806 1.921 11.480 1.00 90.19 108 ASP A CA 1
ATOM 833 C C . ASP A 1 108 ? -7.614 2.223 10.579 1.00 90.19 108 ASP A C 1
ATOM 835 O O . ASP A 1 108 ? -6.441 2.002 10.914 1.00 90.19 108 ASP A O 1
ATOM 839 N N . VAL A 1 109 ? -7.950 2.745 9.402 1.00 92.31 109 VAL A N 1
ATOM 840 C CA . VAL A 1 109 ? -6.975 3.150 8.399 1.00 92.31 109 VAL A CA 1
ATOM 841 C C . VAL A 1 109 ? -6.145 4.283 8.972 1.00 92.31 109 VAL A C 1
ATOM 843 O O . VAL A 1 109 ? -6.662 5.343 9.311 1.0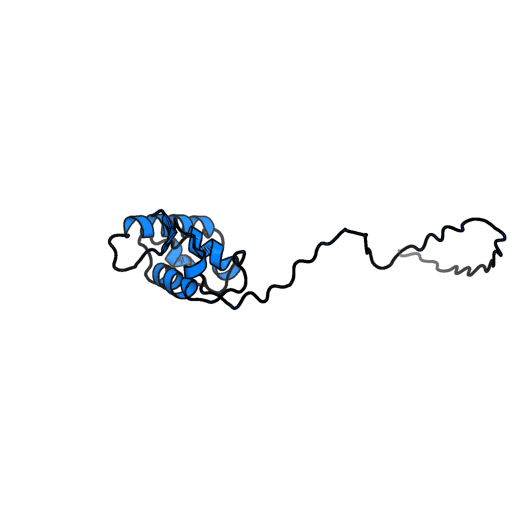0 92.31 109 VAL A O 1
ATOM 846 N N . GLN A 1 110 ? -4.839 4.058 9.043 1.00 92.25 110 GLN A N 1
ATOM 847 C CA . GLN A 1 110 ? -3.920 5.061 9.547 1.00 92.25 110 GLN A CA 1
ATOM 848 C C . GLN A 1 110 ? -3.730 6.178 8.526 1.00 92.25 110 GLN A C 1
ATOM 850 O O . GLN A 1 110 ? -3.505 5.927 7.338 1.00 92.25 110 GLN A O 1
ATOM 855 N N . GLU A 1 111 ? -3.730 7.419 9.005 1.00 92.75 111 GLU A N 1
ATOM 856 C CA . GLU A 1 111 ? -3.468 8.575 8.153 1.00 92.75 111 GLU A CA 1
ATOM 857 C C . GLU A 1 111 ? -2.079 8.483 7.500 1.00 92.75 111 GLU A C 1
ATOM 859 O O . GLU A 1 111 ? -1.898 8.837 6.335 1.00 92.75 111 GLU A O 1
ATOM 864 N N . GLU A 1 112 ? -1.107 7.923 8.227 1.00 94.19 112 GLU A N 1
ATOM 865 C CA . GLU A 1 112 ? 0.236 7.642 7.722 1.00 94.19 112 GLU A CA 1
ATOM 866 C C . GLU A 1 112 ? 0.209 6.713 6.498 1.00 94.19 112 GLU A C 1
ATOM 868 O O . GLU A 1 112 ? 0.913 6.966 5.522 1.00 94.19 112 GLU A O 1
ATOM 873 N N . PHE A 1 113 ? -0.640 5.679 6.497 1.00 94.94 113 PHE A N 1
ATOM 874 C CA . PHE A 1 113 ? -0.781 4.775 5.353 1.00 94.94 113 PHE A CA 1
ATOM 875 C C . PHE A 1 113 ? -1.337 5.508 4.127 1.00 94.94 113 PHE A C 1
ATOM 877 O O . PHE A 1 113 ? -0.787 5.398 3.029 1.00 94.94 113 PHE A O 1
ATOM 884 N N . GLN A 1 114 ? -2.378 6.320 4.316 1.00 94.38 114 GLN A N 1
ATOM 885 C CA . GLN A 1 114 ? -2.950 7.124 3.235 1.00 94.38 114 GLN A CA 1
ATOM 886 C C . GLN A 1 114 ? -1.945 8.154 2.696 1.00 94.38 114 GLN A C 1
ATOM 888 O O . GLN A 1 114 ? -1.813 8.311 1.482 1.00 94.38 114 GLN A O 1
ATOM 893 N N . ASN A 1 115 ? -1.206 8.829 3.583 1.00 94.44 115 ASN A N 1
ATOM 894 C CA . ASN A 1 115 ? -0.145 9.771 3.216 1.00 94.44 115 ASN A CA 1
ATOM 895 C C . ASN A 1 115 ? 0.953 9.087 2.401 1.00 94.44 115 ASN A C 1
ATOM 897 O O . ASN A 1 115 ? 1.362 9.609 1.367 1.00 94.44 115 ASN A O 1
ATOM 901 N N . LYS A 1 116 ? 1.385 7.888 2.804 1.00 94.12 116 LYS A N 1
ATOM 902 C CA . LYS A 1 116 ? 2.362 7.100 2.043 1.00 94.12 116 LYS A CA 1
ATOM 903 C C . LYS A 1 116 ? 1.862 6.752 0.654 1.00 94.12 116 LYS A C 1
ATOM 905 O O . LYS A 1 116 ? 2.611 6.907 -0.302 1.00 94.12 116 LYS A O 1
ATOM 910 N N . CYS A 1 117 ? 0.605 6.337 0.523 1.00 94.88 117 CYS A N 1
ATOM 911 C CA . CYS A 1 117 ? 0.008 6.083 -0.782 1.00 94.88 117 CYS A CA 1
ATOM 912 C C . CYS A 1 117 ? 0.056 7.311 -1.697 1.00 94.88 117 CYS A C 1
ATOM 914 O O . CYS A 1 117 ? 0.417 7.186 -2.866 1.00 94.88 117 CYS A O 1
ATOM 916 N N . ILE A 1 118 ? -0.278 8.491 -1.170 1.00 93.19 118 ILE A N 1
ATOM 917 C CA . ILE A 1 118 ? -0.252 9.739 -1.936 1.00 93.19 118 ILE A CA 1
ATOM 918 C C . ILE A 1 118 ? 1.186 10.085 -2.320 1.00 93.19 118 ILE A C 1
ATOM 920 O O . ILE A 1 118 ? 1.481 10.165 -3.512 1.00 93.19 118 ILE A O 1
ATOM 924 N N . ASN A 1 119 ? 2.083 10.190 -1.340 1.00 93.69 119 ASN A N 1
ATOM 925 C CA . ASN A 1 119 ? 3.467 10.618 -1.546 1.00 93.69 119 ASN A CA 1
ATOM 926 C C . ASN A 1 119 ? 4.212 9.677 -2.500 1.00 93.69 119 ASN A C 1
ATOM 928 O O . ASN A 1 119 ? 4.737 10.112 -3.520 1.00 93.69 119 ASN A O 1
ATOM 932 N N . ASN A 1 120 ? 4.159 8.367 -2.248 1.00 93.88 120 ASN A N 1
ATOM 933 C CA . ASN A 1 120 ? 4.848 7.384 -3.081 1.00 93.88 120 ASN A CA 1
ATOM 934 C C . ASN A 1 120 ? 4.255 7.318 -4.502 1.00 93.88 120 ASN A C 1
ATOM 936 O O . ASN A 1 120 ? 4.951 6.942 -5.437 1.00 93.88 120 ASN A O 1
ATOM 940 N N . SER A 1 121 ? 2.983 7.682 -4.708 1.00 93.12 121 SER A N 1
ATOM 941 C CA . SER A 1 121 ? 2.408 7.750 -6.062 1.00 93.12 121 SER A CA 1
ATOM 942 C C . SER A 1 121 ? 2.936 8.930 -6.892 1.00 93.12 121 SER A C 1
ATOM 944 O O . SER A 1 121 ? 2.839 8.918 -8.126 1.00 93.12 121 SER A O 1
ATOM 946 N N . GLU A 1 122 ? 3.478 9.952 -6.228 1.00 94.31 122 GLU A N 1
ATOM 947 C CA . GLU A 1 122 ? 4.043 11.142 -6.860 1.00 94.31 122 GLU A CA 1
ATOM 948 C C . GLU A 1 122 ? 5.515 10.982 -7.236 1.00 94.31 122 GLU A C 1
ATOM 950 O O . GLU A 1 122 ? 5.994 11.733 -8.093 1.00 94.31 122 GLU A O 1
ATOM 955 N N . ASP A 1 123 ? 6.191 9.995 -6.644 1.00 92.69 123 ASP A N 1
ATOM 956 C CA . ASP A 1 123 ? 7.577 9.658 -6.935 1.00 92.69 123 ASP A CA 1
ATOM 957 C C . ASP A 1 123 ? 7.772 9.286 -8.401 1.00 92.69 123 ASP A C 1
ATOM 959 O O . ASP A 1 123 ? 6.897 8.713 -9.063 1.00 92.69 123 ASP A O 1
ATOM 963 N N . ASN A 1 124 ? 8.966 9.594 -8.902 1.00 92.12 124 ASN A N 1
ATOM 964 C CA . ASN A 1 124 ? 9.364 9.219 -10.244 1.00 92.12 124 ASN A CA 1
ATOM 965 C C . ASN A 1 124 ? 10.055 7.853 -10.244 1.00 92.12 124 ASN A C 1
ATOM 967 O O . ASN A 1 124 ? 10.920 7.568 -9.415 1.00 92.12 124 ASN A O 1
ATOM 971 N N . VAL A 1 125 ? 9.696 7.037 -11.228 1.00 89.81 125 VAL A N 1
ATOM 972 C CA . VAL A 1 125 ? 10.326 5.753 -11.523 1.00 89.81 125 VAL A CA 1
ATOM 973 C C . VAL A 1 125 ? 10.757 5.723 -12.978 1.00 89.81 125 VAL A C 1
ATOM 975 O O . VAL A 1 125 ? 10.139 6.342 -13.849 1.00 89.81 125 VAL A O 1
ATOM 978 N N . GLU A 1 126 ? 11.828 4.993 -13.244 1.00 87.44 126 GLU A N 1
ATOM 979 C CA . GLU A 1 126 ? 12.335 4.805 -14.603 1.00 87.44 126 GLU A CA 1
ATOM 980 C C . GLU A 1 126 ? 11.653 3.620 -15.288 1.00 87.44 126 GLU A C 1
ATOM 982 O O . GLU A 1 126 ? 11.505 3.617 -16.507 1.00 87.44 126 GLU A O 1
ATOM 987 N N . GLN A 1 127 ? 11.184 2.638 -14.514 1.00 84.56 12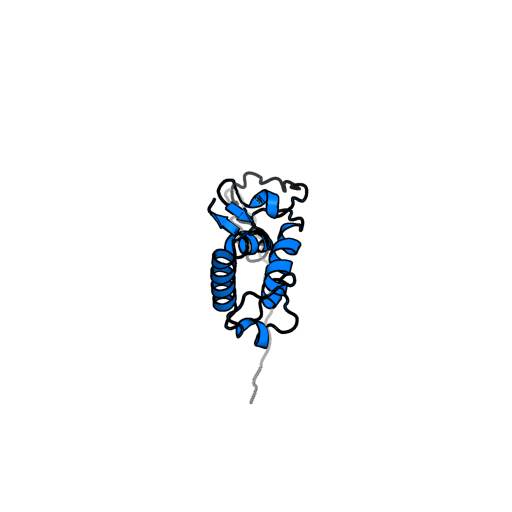7 GLN A N 1
ATOM 988 C CA . GLN A 1 127 ? 10.604 1.394 -15.017 1.00 84.56 127 GLN A CA 1
ATOM 989 C C . GLN A 1 127 ? 9.230 1.140 -14.389 1.00 84.56 127 GLN A C 1
ATOM 991 O O . GLN A 1 127 ? 8.988 1.446 -13.223 1.00 84.56 127 GLN A O 1
ATOM 996 N N . ASP A 1 128 ? 8.317 0.571 -15.168 1.00 84.31 128 ASP A N 1
ATOM 997 C CA . ASP A 1 128 ? 6.974 0.176 -14.728 1.00 84.31 128 ASP A CA 1
ATOM 998 C C . ASP A 1 128 ? 6.959 -1.121 -13.906 1.00 84.31 128 ASP A C 1
ATOM 1000 O O . ASP A 1 128 ? 5.991 -1.381 -13.188 1.00 84.31 128 ASP A O 1
ATOM 1004 N N . THR A 1 129 ? 8.044 -1.892 -13.982 1.00 86.50 129 THR A N 1
ATOM 1005 C CA . THR A 1 129 ? 8.341 -3.072 -13.163 1.00 86.50 129 THR A CA 1
ATOM 1006 C C . THR A 1 129 ? 8.908 -2.724 -11.787 1.00 86.50 129 THR A C 1
ATOM 1008 O O . THR A 1 129 ? 9.121 -3.632 -10.982 1.00 86.50 129 THR A O 1
ATOM 1011 N N . ASP A 1 130 ? 9.142 -1.436 -11.492 1.00 88.50 130 ASP A N 1
ATOM 1012 C CA . ASP A 1 130 ? 9.619 -1.004 -10.180 1.00 88.50 130 ASP A CA 1
ATOM 1013 C C . ASP A 1 130 ? 8.650 -1.518 -9.096 1.00 88.50 130 ASP A C 1
ATOM 1015 O O . ASP A 1 130 ? 7.437 -1.279 -9.172 1.00 88.50 130 ASP A O 1
ATOM 1019 N N . PRO A 1 131 ? 9.144 -2.229 -8.073 1.00 88.50 131 PRO A N 1
ATOM 1020 C CA . PRO A 1 131 ? 8.300 -2.762 -7.012 1.00 88.50 131 PRO A CA 1
ATOM 1021 C C . PRO A 1 131 ? 7.415 -1.716 -6.313 1.00 88.50 131 PRO A C 1
ATOM 1023 O O . PRO A 1 131 ? 6.324 -2.050 -5.845 1.00 88.50 131 PRO A O 1
ATOM 1026 N N . ARG A 1 132 ? 7.823 -0.437 -6.292 1.00 89.44 132 ARG A N 1
ATOM 1027 C CA . ARG A 1 132 ? 6.998 0.674 -5.795 1.00 89.44 132 ARG A CA 1
ATOM 1028 C C . ARG A 1 132 ? 5.740 0.850 -6.636 1.00 89.44 132 ARG A C 1
ATOM 1030 O O . ARG A 1 132 ? 4.668 1.051 -6.075 1.00 89.44 132 ARG A O 1
ATOM 1037 N N . VAL A 1 133 ? 5.831 0.711 -7.960 1.00 91.56 133 VAL A N 1
ATOM 1038 C CA . VAL A 1 133 ? 4.664 0.766 -8.857 1.00 91.56 133 VAL A CA 1
ATOM 1039 C C . VAL A 1 133 ? 3.692 -0.354 -8.510 1.00 91.56 133 VAL A C 1
ATOM 1041 O O . VAL A 1 133 ? 2.492 -0.108 -8.377 1.00 91.56 133 VAL A O 1
ATOM 1044 N N . THR A 1 134 ? 4.204 -1.567 -8.304 1.00 91.38 134 THR A N 1
ATOM 1045 C CA . THR A 1 134 ? 3.394 -2.725 -7.905 1.00 91.38 134 THR A CA 1
ATOM 1046 C C . THR A 1 134 ? 2.746 -2.514 -6.537 1.00 91.38 134 THR A C 1
ATOM 1048 O O . THR A 1 134 ? 1.547 -2.744 -6.392 1.00 91.38 134 THR A O 1
ATOM 1051 N N . ALA A 1 135 ? 3.483 -2.005 -5.548 1.00 92.75 135 ALA A N 1
ATOM 1052 C CA . ALA A 1 135 ? 2.939 -1.707 -4.225 1.00 92.75 135 ALA A CA 1
ATOM 1053 C C . ALA A 1 135 ? 1.810 -0.662 -4.285 1.00 92.75 135 ALA A C 1
ATOM 1055 O O . ALA A 1 135 ? 0.747 -0.872 -3.702 1.00 92.75 135 ALA A O 1
ATOM 1056 N N . ILE A 1 136 ? 1.991 0.428 -5.041 1.00 94.69 136 ILE A N 1
ATOM 1057 C CA . ILE A 1 136 ? 0.954 1.459 -5.208 1.00 94.69 136 ILE A CA 1
ATOM 1058 C C . ILE A 1 136 ? -0.271 0.899 -5.931 1.00 94.69 136 ILE A C 1
ATOM 1060 O O . ILE A 1 136 ? -1.394 1.111 -5.472 1.00 94.69 136 ILE A O 1
ATOM 1064 N N . LYS A 1 137 ? -0.085 0.129 -7.010 1.00 93.38 137 LYS A N 1
ATOM 1065 C CA . LYS A 1 137 ? -1.194 -0.546 -7.702 1.00 93.38 137 LYS A CA 1
ATOM 1066 C C . LYS A 1 137 ? -1.980 -1.452 -6.755 1.00 93.38 137 LYS A C 1
ATOM 1068 O O . LYS A 1 137 ? -3.206 -1.439 -6.793 1.00 93.38 137 LYS A O 1
ATOM 1073 N N . THR A 1 138 ? -1.305 -2.195 -5.887 1.00 92.75 138 THR A N 1
ATOM 1074 C CA . THR A 1 138 ? -1.960 -3.161 -4.996 1.00 92.75 138 THR A CA 1
ATOM 1075 C C . THR A 1 138 ? -2.676 -2.496 -3.822 1.00 92.75 138 THR A C 1
ATOM 1077 O O . THR A 1 138 ? -3.808 -2.867 -3.510 1.00 92.75 138 THR A O 1
ATOM 1080 N N . TYR A 1 139 ? -2.048 -1.509 -3.177 1.00 95.00 139 TYR A N 1
ATOM 1081 C CA . TYR A 1 139 ? -2.497 -0.998 -1.876 1.00 95.00 139 TYR A CA 1
ATOM 1082 C C . TYR A 1 139 ? -3.098 0.409 -1.915 1.00 95.00 139 TYR A C 1
ATOM 1084 O O . TYR A 1 139 ? -3.713 0.830 -0.944 1.00 95.00 139 TYR A O 1
ATOM 1092 N N . CYS A 1 140 ? -2.960 1.141 -3.018 1.00 95.31 140 CYS A N 1
ATOM 1093 C CA . CYS A 1 140 ? -3.377 2.545 -3.088 1.00 95.31 140 CYS A CA 1
ATOM 1094 C C . CYS A 1 140 ? -4.389 2.824 -4.198 1.00 95.31 140 CYS A C 1
ATOM 1096 O O . CYS A 1 140 ? -4.756 3.981 -4.408 1.00 95.31 140 CYS A O 1
ATOM 1098 N N . THR A 1 141 ? -4.836 1.795 -4.924 1.00 95.06 141 THR A N 1
ATOM 1099 C CA . THR A 1 141 ? -5.797 1.954 -6.019 1.00 95.06 141 THR A CA 1
ATOM 1100 C C . THR 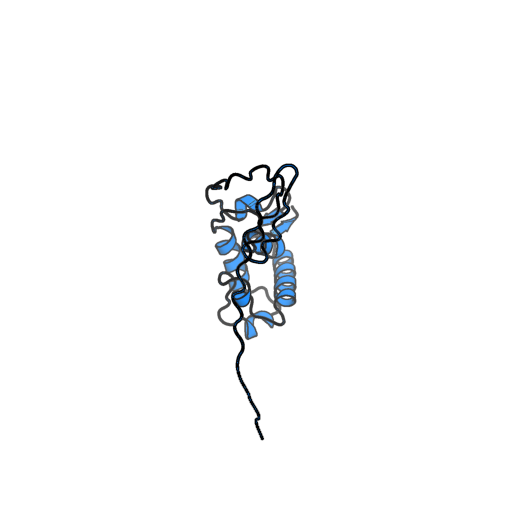A 1 141 ? -7.090 1.187 -5.802 1.00 95.06 141 THR A C 1
ATOM 1102 O O . THR A 1 141 ? -7.157 0.210 -5.054 1.00 95.06 141 THR A O 1
ATOM 1105 N N . THR A 1 142 ? -8.131 1.627 -6.495 1.00 91.88 142 THR A N 1
ATOM 1106 C CA . THR A 1 142 ? -9.345 0.853 -6.747 1.00 91.88 142 THR A CA 1
ATOM 1107 C C . THR A 1 142 ? -9.539 0.697 -8.242 1.00 91.88 142 THR A C 1
ATOM 1109 O O . THR A 1 142 ? -9.066 1.524 -9.028 1.00 91.88 142 THR A O 1
ATOM 1112 N N . ASP A 1 143 ? -10.227 -0.372 -8.619 1.00 86.69 143 ASP A N 1
ATOM 1113 C CA . ASP A 1 143 ? -10.775 -0.500 -9.958 1.00 86.69 143 ASP A CA 1
ATOM 1114 C C . ASP A 1 143 ? -11.874 0.562 -10.144 1.00 86.69 143 ASP A C 1
ATOM 1116 O O . ASP A 1 143 ? -12.559 0.933 -9.181 1.00 86.69 143 ASP A O 1
ATOM 1120 N N . GLN A 1 144 ? -11.925 1.132 -11.348 1.00 71.06 144 GLN A N 1
ATOM 1121 C CA . GLN A 1 144 ? -12.869 2.170 -11.764 1.00 71.06 144 GLN A CA 1
ATOM 1122 C C . GLN A 1 144 ? -14.022 1.571 -12.566 1.00 71.06 144 GLN A C 1
ATOM 1124 O O . GLN A 1 144 ? -13.764 0.614 -13.332 1.00 71.06 144 GLN A O 1
#

Sequence (144 aa):
MVNIPAKALAIGGGVATVAGGGITYLVISNKQDTPTKQITPITKLTKAKKIKSLLGARKRLLRKESGDNNNWKQRWTSFKQAYSAKDPSEIHASWRFNNWGASKLLDDVQEEFQNKCINNSEDNVEQDTDPRVTAIKTYCTTDQ